Protein AF-A0A4P5XWP4-F1 (afdb_monomer_lite)

Radius of gyration: 12.81 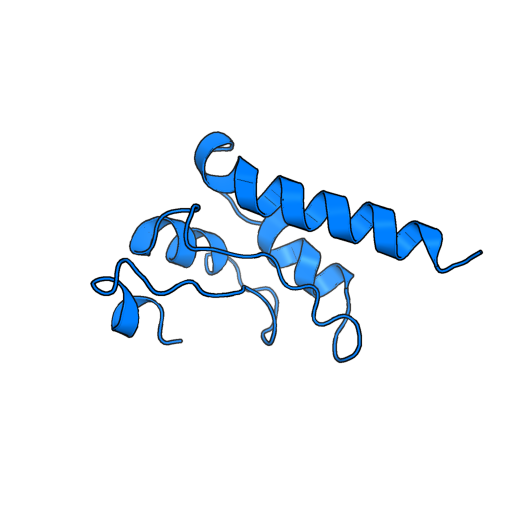Å; chains: 1; bounding box: 44×25×24 Å

pLDDT: mean 88.2, std 10.33, range [46.16, 97.12]

Foldseek 3Di:
DCLVVCLVPLPAADEDDPDFQDACPVVVNCVRRFLVRYEYDQCVVPDPSVRSLCNLVVYDDDCVRSVVRNVRNVVVVVVVVVVVD

Secondary structure (DSSP, 8-state):
-THHHHTT-TT--EES-SS---TTHHHHHHHHH-GGGEE----TTTS-HHHHHHHHHT--S-HHHHHHHHHHHHHHHHHHTTS--

Structure (mmCIF, N/CA/C/O backbone):
data_AF-A0A4P5XWP4-F1
#
_entry.id   AF-A0A4P5XWP4-F1
#
loop_
_atom_site.group_PDB
_atom_site.id
_atom_site.type_symbol
_atom_site.label_atom_id
_atom_site.label_alt_id
_atom_site.label_comp_id
_atom_site.label_asym_id
_atom_site.label_entity_id
_atom_site.label_seq_id
_atom_site.pdbx_PDB_ins_code
_atom_site.Cartn_x
_atom_site.Cartn_y
_atom_site.Cartn_z
_atom_site.occupancy
_atom_site.B_iso_or_equiv
_atom_site.auth_seq_id
_atom_site.auth_comp_id
_atom_site.auth_asym_id
_atom_site.auth_atom_id
_atom_site.pdbx_PDB_model_num
ATOM 1 N N . MET A 1 1 ? -8.978 -7.827 -6.330 1.00 62.22 1 MET A N 1
ATOM 2 C CA . MET A 1 1 ? -8.529 -8.691 -5.210 1.00 62.22 1 MET A CA 1
ATOM 3 C C . MET A 1 1 ? -9.178 -8.224 -3.913 1.00 62.22 1 MET A C 1
ATOM 5 O O . MET A 1 1 ? -9.696 -7.117 -3.906 1.00 62.22 1 MET A O 1
ATOM 9 N N . GLY A 1 2 ? -9.219 -9.079 -2.883 1.00 86.81 2 GLY A N 1
ATOM 10 C CA . GLY A 1 2 ? -10.160 -9.117 -1.742 1.00 86.81 2 GLY A CA 1
ATOM 11 C C . GLY A 1 2 ? -10.380 -7.888 -0.840 1.00 86.81 2 GLY A C 1
ATOM 12 O O . GLY A 1 2 ? -10.944 -8.061 0.232 1.00 86.81 2 GLY A O 1
ATOM 13 N N . ILE A 1 3 ? -10.027 -6.669 -1.255 1.00 93.94 3 ILE A N 1
ATOM 14 C CA . ILE A 1 3 ? -10.307 -5.398 -0.559 1.00 93.94 3 ILE A CA 1
ATOM 15 C C . ILE A 1 3 ? -11.774 -5.334 -0.103 1.00 93.94 3 ILE A C 1
ATOM 17 O O . ILE A 1 3 ? -12.064 -5.134 1.073 1.00 93.94 3 ILE A O 1
ATOM 21 N N . LEU A 1 4 ? -12.714 -5.602 -1.017 1.00 94.75 4 LEU A N 1
ATOM 22 C CA . LEU A 1 4 ? -14.147 -5.593 -0.698 1.00 94.75 4 LEU A CA 1
ATOM 23 C C . LEU A 1 4 ? -14.558 -6.707 0.273 1.00 94.75 4 LEU A C 1
ATOM 25 O O . LEU A 1 4 ? -15.521 -6.535 1.017 1.00 94.75 4 LEU A O 1
ATOM 29 N N . ALA A 1 5 ? -13.839 -7.833 0.278 1.00 96.19 5 ALA A N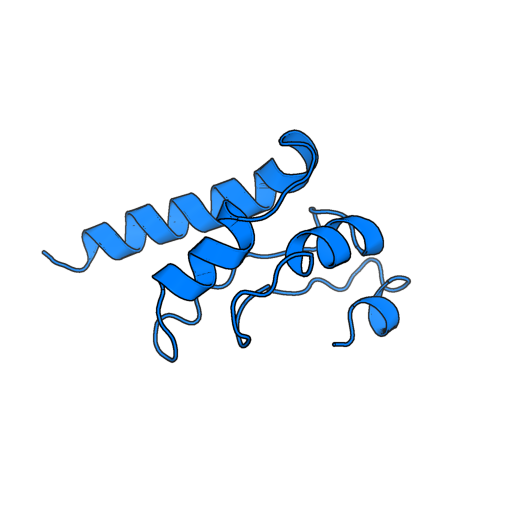 1
ATOM 30 C CA . ALA A 1 5 ? -14.132 -8.958 1.161 1.00 96.19 5 ALA A CA 1
ATOM 31 C C . ALA A 1 5 ? -13.782 -8.648 2.624 1.00 96.19 5 ALA A C 1
ATOM 33 O O . ALA A 1 5 ? -14.408 -9.192 3.528 1.00 96.19 5 ALA A O 1
ATOM 34 N N . ILE A 1 6 ? -12.819 -7.753 2.861 1.00 95.62 6 ILE A N 1
ATOM 35 C CA . ILE A 1 6 ? -12.336 -7.418 4.205 1.00 95.62 6 ILE A CA 1
ATOM 36 C C . ILE A 1 6 ? -12.789 -6.042 4.699 1.00 95.62 6 ILE A C 1
ATOM 38 O O . ILE A 1 6 ? -12.462 -5.671 5.820 1.00 95.62 6 ILE A O 1
ATOM 42 N N . ARG A 1 7 ? -13.548 -5.269 3.909 1.00 96.06 7 ARG A N 1
ATOM 43 C CA . ARG A 1 7 ? -13.895 -3.875 4.255 1.00 96.06 7 ARG A CA 1
ATOM 44 C C . ARG A 1 7 ? -14.545 -3.713 5.631 1.00 96.06 7 ARG A C 1
ATOM 46 O O . ARG A 1 7 ? -14.254 -2.750 6.337 1.00 96.06 7 ARG A O 1
ATOM 53 N N . ALA A 1 8 ? -15.368 -4.688 6.022 1.00 96.31 8 ALA A N 1
ATOM 54 C CA . ALA A 1 8 ? -16.060 -4.723 7.310 1.00 96.31 8 ALA A CA 1
ATOM 55 C C . ALA A 1 8 ? -15.154 -5.141 8.487 1.00 96.31 8 ALA A C 1
ATOM 57 O O . ALA A 1 8 ? -15.538 -4.972 9.640 1.00 96.31 8 ALA A O 1
ATOM 58 N N . LEU A 1 9 ? -13.964 -5.684 8.213 1.00 97.12 9 LEU A N 1
ATOM 59 C CA . LEU A 1 9 ? -13.006 -6.140 9.216 1.00 97.12 9 LEU A CA 1
ATOM 60 C C . LEU A 1 9 ? -12.063 -4.987 9.578 1.00 97.12 9 LEU A C 1
ATOM 62 O O . LEU A 1 9 ? -11.055 -4.739 8.917 1.00 97.12 9 LEU A O 1
ATOM 66 N N . THR A 1 10 ? -12.404 -4.245 10.626 1.00 95.62 10 THR A N 1
ATOM 67 C CA . THR A 1 10 ? -11.661 -3.043 11.051 1.00 95.62 10 THR A CA 1
ATOM 68 C C . THR A 1 10 ? -10.286 -3.346 11.647 1.00 95.62 10 THR A C 1
ATOM 70 O O . THR A 1 10 ? -9.456 -2.452 11.751 1.00 95.62 10 THR A O 1
ATOM 73 N N . ASN A 1 11 ? -10.024 -4.604 11.998 1.00 96.69 11 ASN A N 1
ATOM 74 C CA . ASN A 1 11 ? -8.762 -5.095 12.549 1.00 96.69 11 ASN A CA 1
ATOM 75 C C . ASN A 1 11 ? -7.860 -5.783 11.507 1.00 96.69 11 ASN A C 1
ATOM 77 O O . ASN A 1 11 ? -6.908 -6.464 11.884 1.00 96.69 11 ASN A O 1
ATOM 81 N N . VAL A 1 12 ? -8.176 -5.656 10.215 1.00 96.56 12 VAL A N 1
ATOM 82 C CA . VAL A 1 12 ? -7.409 -6.257 9.118 1.00 96.56 12 VAL A CA 1
ATOM 83 C C . VAL A 1 12 ? -6.831 -5.158 8.237 1.00 96.56 12 VAL A C 1
ATOM 85 O O . VAL A 1 12 ? -7.567 -4.308 7.741 1.00 96.56 12 VAL A O 1
ATOM 88 N N . SER A 1 13 ? -5.523 -5.228 8.009 1.00 95.62 13 SER A N 1
ATOM 89 C CA . SER A 1 13 ? -4.787 -4.346 7.099 1.00 95.62 13 SER A CA 1
ATOM 90 C C . SER A 1 13 ? -4.275 -5.129 5.893 1.00 95.62 13 SER A C 1
ATOM 92 O O . SER A 1 13 ? -4.128 -6.352 5.954 1.00 95.62 13 SER A O 1
ATOM 94 N N . ILE A 1 14 ? -3.983 -4.423 4.803 1.00 95.12 14 ILE A N 1
ATOM 95 C CA . ILE A 1 14 ? -3.381 -5.002 3.594 1.00 95.12 14 ILE A CA 1
ATOM 96 C C . ILE A 1 14 ? -2.122 -4.250 3.200 1.00 95.12 14 ILE A C 1
ATOM 98 O O . ILE A 1 14 ? -1.936 -3.091 3.568 1.00 95.12 14 ILE A O 1
ATOM 102 N N . GLU A 1 15 ? -1.290 -4.906 2.400 1.00 93.94 15 GLU A N 1
ATOM 103 C CA . GLU A 1 15 ? -0.136 -4.286 1.762 1.00 93.94 15 GLU A CA 1
ATOM 104 C C . GLU A 1 15 ? -0.332 -4.204 0.235 1.00 93.94 15 GLU A C 1
ATOM 106 O O . GLU A 1 15 ? -1.154 -4.935 -0.326 1.00 93.94 15 GLU A O 1
ATOM 111 N N . LEU A 1 16 ? 0.335 -3.254 -0.429 1.00 92.62 16 LEU A N 1
ATOM 112 C CA . LEU A 1 16 ? 0.088 -2.913 -1.840 1.00 92.62 16 LEU A CA 1
ATOM 113 C C . LEU A 1 16 ? 0.934 -3.690 -2.864 1.00 92.62 16 LEU A C 1
ATOM 115 O O . LEU A 1 16 ? 0.727 -3.519 -4.072 1.00 92.62 16 LEU A O 1
ATOM 119 N N . ALA A 1 17 ? 1.897 -4.498 -2.439 1.00 90.56 17 ALA A N 1
ATOM 120 C CA . ALA A 1 17 ? 2.822 -5.194 -3.317 1.00 90.56 17 ALA A CA 1
ATOM 121 C C . ALA A 1 17 ? 2.237 -6.472 -3.945 1.00 90.56 17 ALA A C 1
ATOM 123 O O . ALA A 1 17 ? 1.030 -6.713 -3.931 1.00 90.56 17 ALA A O 1
ATOM 124 N N . GLY A 1 18 ? 3.070 -7.234 -4.661 1.00 85.81 18 GLY A N 1
ATOM 125 C CA . GLY A 1 18 ? 2.658 -8.509 -5.261 1.00 85.81 18 GLY A CA 1
ATOM 126 C C . GLY A 1 18 ? 1.835 -8.422 -6.558 1.00 85.81 18 GLY A C 1
ATOM 127 O O . GLY A 1 18 ? 1.496 -9.454 -7.134 1.00 85.81 18 GLY A O 1
ATOM 128 N N . SER A 1 19 ? 1.544 -7.223 -7.068 1.00 88.12 19 SER A N 1
ATOM 129 C CA . SER A 1 19 ? 0.868 -7.001 -8.364 1.00 88.12 19 SER A CA 1
ATOM 130 C C . SER A 1 19 ? 1.597 -5.993 -9.262 1.00 88.12 19 SER A C 1
ATOM 132 O O . SER A 1 19 ? 2.521 -5.312 -8.809 1.00 88.12 19 SER A O 1
ATOM 134 N N . ASP A 1 20 ? 1.162 -5.865 -10.515 1.00 90.75 20 ASP A N 1
ATOM 135 C CA . ASP A 1 20 ? 1.616 -4.797 -11.411 1.00 90.75 20 ASP A CA 1
ATOM 136 C C . ASP A 1 20 ? 1.001 -3.439 -11.028 1.00 90.75 20 ASP A C 1
ATO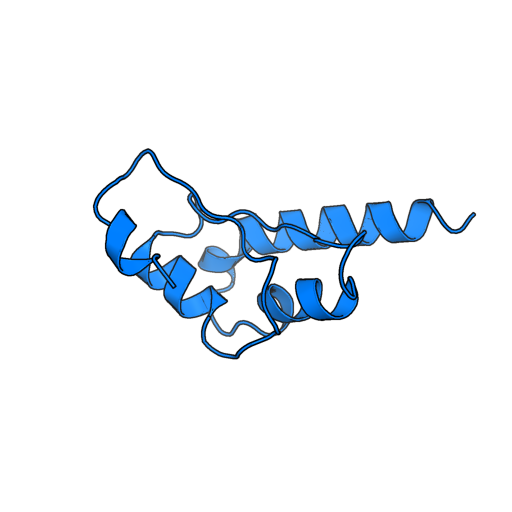M 138 O O . ASP A 1 20 ? -0.103 -3.393 -10.463 1.00 90.75 20 ASP A O 1
ATOM 142 N N . PRO A 1 21 ? 1.695 -2.319 -11.308 1.00 89.75 21 PRO A N 1
ATOM 143 C CA . PRO A 1 21 ? 1.148 -0.989 -11.087 1.00 89.75 21 PRO A CA 1
ATOM 144 C C . PRO A 1 21 ? -0.086 -0.784 -11.966 1.00 89.75 21 PRO A C 1
ATOM 146 O O . PRO A 1 21 ? -0.007 -0.777 -13.191 1.00 89.75 21 PRO A O 1
ATOM 149 N N . THR A 1 22 ? -1.237 -0.636 -11.316 1.00 92.31 22 THR A N 1
ATOM 150 C CA . THR A 1 22 ? -2.538 -0.467 -11.966 1.00 92.31 22 THR A CA 1
ATOM 151 C C . THR A 1 22 ? -3.188 0.793 -11.414 1.00 92.31 22 THR A C 1
ATOM 153 O O . THR A 1 22 ? -3.363 0.909 -10.199 1.00 92.31 22 THR A O 1
ATOM 156 N N . ALA A 1 23 ? -3.543 1.729 -12.294 1.00 91.88 23 ALA A N 1
ATOM 157 C CA . ALA A 1 23 ? -4.227 2.959 -11.905 1.00 91.88 23 ALA A CA 1
ATOM 158 C C . ALA A 1 23 ? -5.553 2.651 -11.187 1.00 91.88 23 ALA A C 1
ATOM 160 O O . ALA A 1 23 ? -6.268 1.717 -11.562 1.00 91.88 23 ALA A O 1
ATOM 161 N N . GLY A 1 24 ? -5.877 3.416 -10.145 1.00 91.75 24 GLY A N 1
ATOM 162 C CA . GLY A 1 24 ? -7.087 3.222 -9.346 1.00 91.75 24 GLY A CA 1
ATOM 163 C C . GLY A 1 24 ? -6.985 2.135 -8.269 1.00 91.75 24 GLY A C 1
ATOM 164 O O . GLY A 1 24 ? -7.912 1.993 -7.470 1.00 91.75 24 GLY A O 1
ATOM 165 N N . PHE A 1 25 ? -5.900 1.349 -8.220 1.00 92.00 25 PHE A N 1
ATOM 166 C CA . PHE A 1 25 ? -5.739 0.287 -7.219 1.00 92.00 25 PHE A CA 1
ATOM 167 C C . PHE A 1 25 ? -5.561 0.851 -5.804 1.00 92.00 25 PHE A C 1
ATOM 169 O O . PHE A 1 25 ? -6.294 0.474 -4.886 1.00 92.00 25 PHE A O 1
ATOM 176 N N . THR A 1 26 ? -4.615 1.773 -5.635 1.00 93.81 26 THR A N 1
ATOM 177 C CA . THR A 1 26 ? -4.319 2.412 -4.345 1.00 93.81 26 THR A CA 1
ATOM 178 C C . THR A 1 26 ? -5.497 3.268 -3.885 1.00 93.81 26 THR A C 1
ATOM 180 O O . THR A 1 26 ? -5.883 3.239 -2.720 1.00 93.81 26 THR A O 1
A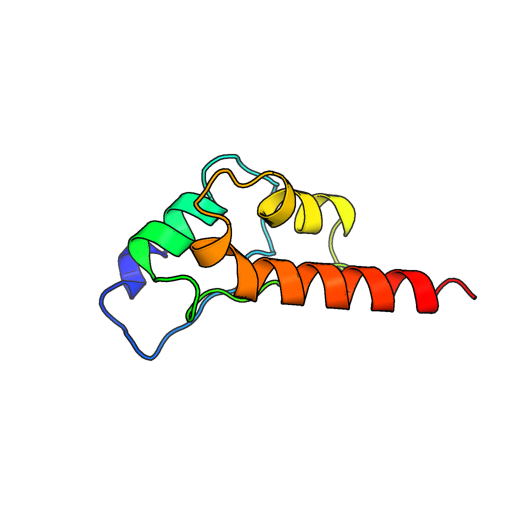TOM 183 N N . GLU A 1 27 ? -6.137 3.965 -4.816 1.00 93.88 27 GLU A N 1
ATOM 184 C CA . GLU A 1 27 ? -7.309 4.800 -4.589 1.00 93.88 27 GLU A CA 1
ATOM 185 C C . GLU A 1 27 ? -8.505 3.961 -4.142 1.00 93.88 27 GLU A C 1
ATOM 187 O O . GLU A 1 27 ? -9.190 4.327 -3.189 1.00 93.88 27 GLU A O 1
ATOM 192 N N . MET A 1 28 ? -8.742 2.803 -4.772 1.00 94.12 28 MET A N 1
ATOM 193 C CA . MET A 1 28 ? -9.758 1.854 -4.316 1.00 94.12 28 MET A CA 1
ATOM 194 C C . MET A 1 28 ? -9.457 1.370 -2.898 1.00 94.12 28 MET A C 1
ATOM 196 O O . MET A 1 28 ? -10.364 1.348 -2.070 1.00 94.12 28 MET A O 1
ATOM 200 N N . ALA A 1 29 ? -8.210 0.994 -2.611 1.00 94.31 29 ALA A N 1
ATOM 201 C CA . ALA A 1 29 ? -7.818 0.507 -1.294 1.00 94.31 29 ALA A CA 1
ATOM 202 C C . ALA A 1 29 ? -8.076 1.563 -0.208 1.00 94.31 29 ALA A C 1
ATOM 204 O O . ALA A 1 29 ? -8.738 1.276 0.786 1.00 94.31 29 ALA A O 1
ATOM 205 N N . VAL A 1 30 ? -7.650 2.805 -0.441 1.00 94.25 30 VAL A N 1
ATOM 206 C CA . VAL A 1 30 ? -7.862 3.928 0.482 1.00 94.25 30 VAL A CA 1
ATOM 207 C C . VAL A 1 30 ? -9.342 4.295 0.607 1.00 94.25 30 VAL A C 1
ATOM 209 O O . VAL A 1 30 ? -9.808 4.560 1.712 1.00 94.25 30 VAL A O 1
ATOM 212 N N . ARG A 1 31 ? -10.107 4.276 -0.491 1.00 93.81 31 ARG A N 1
ATOM 213 C CA . ARG A 1 31 ? -11.551 4.568 -0.482 1.00 93.81 31 ARG A CA 1
ATOM 214 C C . ARG A 1 31 ? -12.352 3.541 0.316 1.00 93.81 31 ARG A C 1
ATOM 216 O O . ARG A 1 31 ? -13.294 3.919 1.002 1.00 93.81 31 ARG A O 1
ATOM 223 N N . GLU A 1 32 ? -12.016 2.260 0.195 1.00 95.31 32 GLU A N 1
ATOM 224 C CA . GLU A 1 32 ? -12.776 1.170 0.821 1.00 95.31 32 GLU A CA 1
ATOM 225 C C . GLU A 1 32 ? -12.304 0.862 2.247 1.00 95.31 32 GLU A C 1
ATOM 227 O O . GLU A 1 32 ? -13.112 0.439 3.075 1.00 95.31 32 GLU A O 1
ATOM 232 N N . LEU A 1 33 ? -11.010 1.043 2.538 1.00 94.88 33 LEU A N 1
ATOM 233 C CA . LEU A 1 33 ? -10.422 0.642 3.816 1.00 94.88 33 LEU A CA 1
ATOM 234 C C . LEU A 1 33 ? -9.987 1.807 4.704 1.00 94.88 33 LEU A C 1
ATOM 236 O O . LEU A 1 33 ? -9.898 1.598 5.907 1.00 94.88 33 LEU A O 1
ATOM 240 N N . GLY A 1 34 ? -9.773 3.004 4.164 1.00 93.56 34 GLY A N 1
ATOM 241 C CA . GLY A 1 34 ? -9.055 4.057 4.879 1.00 93.56 34 GLY A CA 1
ATOM 242 C C . GLY A 1 34 ? -7.544 3.828 4.816 1.00 93.56 34 GLY A C 1
ATOM 243 O O . GLY A 1 34 ? -7.066 2.696 4.711 1.00 93.56 34 GLY A O 1
ATOM 244 N N . SER A 1 35 ? -6.769 4.910 4.806 1.00 93.31 35 SER A N 1
ATOM 245 C CA . SER A 1 35 ? -5.318 4.838 4.617 1.00 93.31 35 SER A CA 1
ATOM 246 C C . SER A 1 35 ? -4.564 4.272 5.814 1.00 93.31 35 SER A C 1
ATOM 248 O O . SER A 1 35 ? -3.462 3.759 5.652 1.00 93.31 35 SER A O 1
ATOM 250 N N . GLU A 1 36 ? -5.174 4.282 6.995 1.00 93.88 36 GLU A N 1
ATOM 251 C CA . GLU A 1 36 ? -4.653 3.680 8.219 1.00 93.88 36 GLU A CA 1
ATOM 252 C C . GLU A 1 36 ? -4.561 2.148 8.154 1.00 93.88 36 GLU A C 1
ATOM 254 O O . GLU A 1 36 ? -3.796 1.542 8.905 1.00 93.88 36 GLU A O 1
ATOM 259 N N . ARG A 1 37 ? -5.313 1.515 7.241 1.00 95.50 37 ARG A N 1
ATOM 260 C CA . ARG A 1 37 ? -5.307 0.058 7.019 1.00 95.50 37 ARG A CA 1
ATOM 261 C C . ARG A 1 37 ? -4.493 -0.371 5.797 1.00 95.50 37 ARG A C 1
ATOM 263 O O . ARG A 1 37 ? -4.510 -1.552 5.440 1.00 95.50 37 ARG A O 1
ATOM 270 N N . ILE A 1 38 ? -3.772 0.555 5.163 1.00 95.31 38 ILE A N 1
ATOM 271 C CA . ILE A 1 38 ? -2.940 0.282 3.988 1.00 95.31 38 ILE A CA 1
ATOM 272 C C . ILE A 1 38 ? -1.462 0.427 4.347 1.00 95.31 38 ILE A C 1
ATOM 274 O O . ILE A 1 38 ? -1.044 1.410 4.953 1.00 95.31 38 ILE A O 1
ATOM 278 N N . ILE A 1 39 ? -0.666 -0.558 3.941 1.00 95.19 39 ILE A N 1
ATOM 279 C CA . ILE A 1 39 ? 0.774 -0.613 4.176 1.00 95.19 39 ILE A CA 1
ATOM 280 C C . ILE A 1 39 ? 1.494 -0.630 2.826 1.00 95.19 39 ILE A C 1
ATOM 282 O O . ILE A 1 39 ? 1.143 -1.387 1.921 1.00 95.19 39 ILE A O 1
ATOM 286 N N . TYR A 1 40 ? 2.527 0.190 2.671 1.00 94.50 40 TYR A N 1
ATOM 287 C CA . TYR A 1 40 ? 3.445 0.028 1.549 1.00 94.50 40 TYR A CA 1
ATOM 288 C C . TYR A 1 40 ? 4.329 -1.210 1.753 1.00 94.50 40 TYR A C 1
ATOM 290 O O . TYR A 1 40 ? 5.078 -1.281 2.728 1.00 94.50 40 TYR A O 1
ATOM 298 N N . GLY A 1 41 ? 4.299 -2.151 0.811 1.00 93.44 41 GLY A N 1
ATOM 299 C CA . GLY A 1 41 ? 5.320 -3.188 0.683 1.00 93.44 41 GLY A CA 1
ATOM 300 C C . GLY A 1 41 ? 6.155 -2.985 -0.575 1.00 93.44 41 GLY A C 1
ATOM 301 O O . GLY A 1 41 ? 5.665 -2.561 -1.622 1.00 93.44 41 GLY A O 1
ATOM 302 N N . SER A 1 42 ? 7.453 -3.270 -0.470 1.00 91.19 42 SER A N 1
ATOM 303 C CA . SER A 1 42 ? 8.397 -3.047 -1.568 1.00 91.19 42 SER A CA 1
ATOM 304 C C . SER A 1 42 ? 8.508 -4.210 -2.542 1.00 91.19 42 SER A C 1
ATOM 306 O O . SER A 1 42 ? 8.978 -3.977 -3.651 1.00 91.19 42 SER A O 1
ATOM 308 N N . ASP A 1 43 ? 8.179 -5.437 -2.107 1.00 92.00 43 ASP A N 1
ATOM 309 C CA . ASP A 1 43 ? 8.368 -6.713 -2.832 1.00 92.00 43 ASP A CA 1
ATOM 310 C C . ASP A 1 43 ? 9.676 -6.765 -3.649 1.00 92.00 43 ASP A C 1
ATOM 312 O O . ASP A 1 43 ? 9.759 -7.346 -4.727 1.00 92.00 43 ASP A O 1
ATOM 316 N N . SER A 1 44 ? 10.722 -6.096 -3.153 1.00 87.81 44 SER A N 1
ATOM 317 C CA . SER A 1 44 ? 11.883 -5.700 -3.961 1.00 87.81 44 SER A CA 1
ATOM 318 C C . SER A 1 44 ? 12.861 -6.845 -4.202 1.00 87.81 44 SER A C 1
ATOM 320 O O . SER A 1 44 ? 13.705 -6.758 -5.085 1.00 87.81 44 SER A O 1
ATOM 322 N N . ALA A 1 45 ? 12.739 -7.927 -3.431 1.00 86.00 45 ALA A N 1
ATOM 323 C CA . ALA A 1 45 ? 13.464 -9.170 -3.672 1.00 86.00 45 ALA A CA 1
ATOM 324 C C . ALA A 1 45 ? 12.854 -9.991 -4.825 1.00 86.00 45 ALA A C 1
ATOM 326 O O . ALA A 1 45 ? 13.554 -10.805 -5.420 1.00 86.00 45 ALA A O 1
ATOM 327 N N . GLY A 1 46 ? 11.564 -9.797 -5.133 1.00 85.88 46 GLY A N 1
ATOM 328 C CA . GLY A 1 46 ? 10.839 -10.554 -6.160 1.00 85.88 46 GLY A CA 1
ATOM 329 C C . GLY A 1 46 ? 10.397 -9.728 -7.370 1.00 85.88 46 GLY A C 1
ATOM 330 O O . GLY A 1 46 ? 10.087 -10.293 -8.418 1.00 85.88 46 GLY A O 1
ATOM 331 N N . ARG A 1 47 ? 10.354 -8.396 -7.252 1.00 86.44 47 ARG A N 1
ATOM 332 C CA . ARG A 1 47 ? 9.862 -7.472 -8.281 1.00 86.44 47 ARG A CA 1
ATOM 333 C C . ARG A 1 47 ? 10.669 -6.184 -8.327 1.00 86.44 47 ARG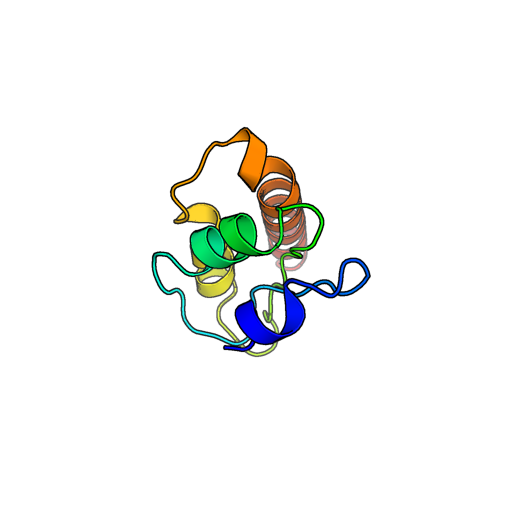 A C 1
ATOM 335 O O . ARG A 1 47 ? 11.370 -5.811 -7.393 1.00 86.44 47 ARG A O 1
ATOM 342 N N . SER A 1 48 ? 10.486 -5.454 -9.426 1.00 88.88 48 SER A N 1
ATOM 343 C CA . SER A 1 48 ? 11.008 -4.098 -9.576 1.00 88.88 48 SER A CA 1
ATOM 344 C C . SER A 1 48 ? 10.496 -3.185 -8.461 1.00 88.88 48 SER A C 1
ATOM 346 O O . SER A 1 48 ? 9.289 -2.957 -8.323 1.00 88.88 48 SER A O 1
ATOM 348 N N . PHE A 1 49 ? 11.435 -2.610 -7.710 1.00 90.50 49 PHE A N 1
ATOM 349 C CA . PHE A 1 49 ? 11.145 -1.628 -6.670 1.00 90.50 49 PHE A CA 1
ATOM 350 C C . PHE A 1 49 ? 10.445 -0.383 -7.233 1.00 90.50 49 PHE A C 1
ATOM 352 O O . PHE A 1 49 ? 9.489 0.119 -6.644 1.00 90.50 49 PHE A O 1
ATOM 359 N N . ALA A 1 50 ? 10.852 0.073 -8.423 1.00 90.94 50 ALA A N 1
ATOM 360 C CA . ALA A 1 50 ? 10.218 1.201 -9.102 1.00 90.94 50 ALA A CA 1
ATOM 361 C C . ALA A 1 50 ? 8.740 0.925 -9.422 1.00 90.94 50 ALA A C 1
ATOM 363 O O . ALA A 1 50 ? 7.899 1.811 -9.275 1.00 90.94 50 ALA A O 1
ATOM 364 N N . SER A 1 51 ? 8.401 -0.312 -9.799 1.00 90.75 51 SER A N 1
ATOM 365 C CA . SER A 1 51 ? 7.014 -0.709 -10.060 1.00 90.75 51 SER A CA 1
ATOM 366 C C . SER A 1 51 ? 6.154 -0.695 -8.795 1.00 90.75 51 SER A C 1
ATOM 368 O O . SER A 1 51 ? 4.969 -0.383 -8.882 1.00 90.75 51 SER A O 1
ATOM 370 N N . GLN A 1 52 ? 6.732 -0.987 -7.624 1.00 93.06 52 GLN A N 1
ATOM 371 C CA . GLN A 1 52 ? 6.008 -0.866 -6.355 1.00 93.06 52 GLN A CA 1
ATOM 372 C C . GLN A 1 52 ? 5.835 0.597 -5.941 1.00 93.06 52 GLN A C 1
ATOM 374 O O . GLN A 1 52 ? 4.725 0.999 -5.593 1.00 93.06 52 GLN A O 1
ATOM 379 N N . LEU A 1 53 ? 6.877 1.426 -6.080 1.00 92.69 53 LEU A N 1
ATOM 380 C CA . LEU A 1 53 ? 6.776 2.870 -5.840 1.00 92.69 53 LEU A CA 1
ATOM 381 C C . LEU A 1 53 ? 5.713 3.530 -6.728 1.00 92.69 53 LEU A C 1
ATOM 383 O O . LEU A 1 53 ? 4.970 4.388 -6.255 1.00 92.69 53 LEU A O 1
ATOM 387 N N . ALA A 1 54 ? 5.595 3.108 -7.991 1.00 92.50 54 ALA A N 1
ATOM 388 C CA . ALA A 1 54 ? 4.630 3.662 -8.938 1.00 92.50 54 ALA A CA 1
ATOM 389 C C . ALA A 1 54 ? 3.166 3.502 -8.491 1.00 92.50 54 ALA A C 1
ATOM 391 O O . ALA A 1 54 ? 2.337 4.340 -8.834 1.00 92.50 54 ALA A O 1
ATOM 392 N N . LYS A 1 55 ? 2.837 2.480 -7.688 1.00 92.12 55 LYS A N 1
ATOM 393 C CA . LYS A 1 55 ? 1.474 2.288 -7.158 1.00 92.12 55 LYS A CA 1
ATOM 394 C C . LYS A 1 55 ? 1.053 3.395 -6.205 1.00 92.12 55 LYS A C 1
ATOM 396 O O . LYS A 1 55 ? -0.120 3.744 -6.165 1.00 92.12 55 LYS A O 1
ATOM 401 N N . VAL A 1 56 ? 1.994 3.915 -5.420 1.00 92.56 56 VAL A N 1
ATOM 402 C CA . VAL A 1 56 ? 1.730 4.996 -4.464 1.00 92.56 56 VAL A CA 1
ATOM 403 C C . VAL A 1 56 ? 1.974 6.347 -5.125 1.00 92.56 56 VAL A C 1
ATOM 405 O O . VAL A 1 56 ? 1.132 7.231 -5.038 1.00 92.56 56 VAL A O 1
ATOM 408 N N . GLY A 1 57 ? 3.096 6.498 -5.834 1.00 90.62 57 GLY A N 1
ATOM 409 C CA . GLY A 1 57 ? 3.479 7.759 -6.469 1.00 90.62 57 GLY A CA 1
ATOM 410 C C . GLY A 1 57 ? 2.604 8.165 -7.657 1.00 90.62 57 GLY A C 1
ATOM 411 O O . GLY A 1 57 ? 2.537 9.348 -7.971 1.00 90.62 57 GLY A O 1
ATOM 412 N N . GLY A 1 58 ? 1.943 7.205 -8.311 1.00 90.19 58 GLY A N 1
ATOM 413 C CA . GLY A 1 58 ? 0.992 7.457 -9.394 1.00 90.19 58 GLY A CA 1
ATOM 414 C C . GLY A 1 58 ? -0.469 7.537 -8.948 1.00 90.19 58 GLY A C 1
ATOM 415 O O . GLY A 1 58 ? -1.329 7.697 -9.806 1.00 90.19 58 GLY A O 1
ATOM 416 N N . ALA A 1 59 ? -0.759 7.384 -7.650 1.00 91.75 59 ALA A N 1
ATOM 417 C CA . ALA A 1 59 ? -2.128 7.407 -7.154 1.00 91.75 59 ALA A CA 1
ATOM 418 C C . ALA A 1 59 ? -2.670 8.841 -7.075 1.00 91.75 59 ALA A C 1
ATOM 420 O O . ALA A 1 59 ? -2.041 9.721 -6.482 1.00 91.75 59 ALA A O 1
ATOM 421 N N . GLU A 1 60 ? -3.870 9.059 -7.604 1.00 85.88 60 GLU A N 1
ATOM 422 C CA . GLU A 1 60 ? -4.566 10.343 -7.539 1.00 85.88 60 GLU A CA 1
ATOM 423 C C . GLU A 1 60 ? -5.637 10.321 -6.440 1.00 85.88 60 GLU A C 1
ATOM 425 O O . GLU A 1 60 ? -6.777 9.904 -6.637 1.00 85.88 60 GLU A O 1
ATOM 430 N N . ALA A 1 61 ? -5.270 10.784 -5.245 1.00 77.81 61 ALA A N 1
ATOM 431 C CA . ALA A 1 61 ? -6.200 11.028 -4.145 1.00 77.81 61 ALA A CA 1
ATOM 432 C C . ALA A 1 61 ? -5.751 12.241 -3.316 1.00 77.81 61 ALA A C 1
ATOM 434 O O . ALA A 1 61 ? -4.634 12.739 -3.487 1.00 77.81 61 ALA A O 1
ATOM 435 N N . ASP A 1 62 ? -6.612 12.716 -2.404 1.00 78.06 62 ASP A N 1
ATOM 436 C CA . ASP A 1 62 ? -6.246 13.784 -1.467 1.00 78.06 62 ASP A CA 1
ATOM 437 C C . ASP A 1 62 ? -4.909 13.457 -0.796 1.00 78.06 62 ASP A C 1
ATOM 439 O O . ASP A 1 62 ? -4.736 12.385 -0.210 1.00 78.06 62 ASP A O 1
ATOM 443 N N . ARG A 1 63 ? -3.962 14.400 -0.853 1.00 70.94 63 ARG A N 1
ATOM 444 C CA . ARG A 1 63 ? -2.615 14.223 -0.286 1.00 70.94 63 ARG A CA 1
ATOM 445 C C . ARG A 1 63 ? -2.652 13.783 1.176 1.00 70.94 63 ARG A C 1
ATOM 447 O O . ARG A 1 63 ? -1.845 12.958 1.583 1.00 70.94 63 ARG A O 1
ATOM 454 N N . GLU A 1 64 ? -3.608 14.302 1.940 1.00 77.69 64 GLU A N 1
ATOM 455 C CA . GLU A 1 64 ? -3.832 13.925 3.336 1.00 77.69 64 GLU A CA 1
ATOM 456 C C . GLU A 1 64 ? -4.234 12.450 3.480 1.00 77.69 64 GLU A C 1
ATOM 458 O O . GLU A 1 64 ? -3.707 11.745 4.337 1.00 77.69 64 GLU A O 1
ATOM 463 N N . ARG A 1 65 ? -5.084 11.939 2.580 1.00 84.19 65 ARG A N 1
ATOM 464 C CA . ARG A 1 65 ? -5.465 10.522 2.555 1.00 84.19 65 ARG A CA 1
ATOM 465 C C . ARG A 1 65 ? -4.294 9.614 2.199 1.00 84.19 65 ARG A C 1
ATOM 467 O O . ARG A 1 65 ? -4.254 8.498 2.692 1.00 84.19 65 ARG A O 1
ATOM 474 N N . LEU A 1 66 ? -3.334 10.053 1.388 1.00 87.31 66 LEU A N 1
ATOM 475 C CA . LEU A 1 66 ? -2.183 9.223 1.004 1.00 87.31 66 LEU A CA 1
ATOM 476 C C . LEU A 1 66 ? -0.963 9.377 1.920 1.00 87.31 66 LEU A C 1
ATOM 478 O O . LEU A 1 66 ? -0.049 8.558 1.833 1.00 87.31 66 LEU A O 1
ATOM 482 N N . ALA A 1 67 ? -0.936 10.383 2.799 1.00 86.75 67 ALA A N 1
ATOM 483 C CA . ALA A 1 67 ? 0.263 10.795 3.531 1.00 86.75 67 ALA A CA 1
ATOM 484 C C . ALA A 1 67 ? 0.964 9.647 4.279 1.00 86.75 67 ALA A C 1
ATOM 486 O O . ALA A 1 67 ? 2.183 9.509 4.182 1.00 86.75 67 ALA A O 1
ATOM 487 N N . GLY A 1 68 ? 0.206 8.793 4.976 1.00 89.31 68 GLY A N 1
ATOM 488 C CA . GLY A 1 68 ? 0.771 7.660 5.718 1.00 89.31 68 GLY A CA 1
ATOM 489 C C . GLY A 1 68 ? 1.489 6.651 4.817 1.00 89.31 68 GLY A C 1
ATOM 490 O O . GLY A 1 68 ? 2.621 6.262 5.093 1.00 89.31 68 GLY A O 1
ATOM 491 N N . ILE A 1 69 ? 0.861 6.283 3.701 1.00 93.06 69 ILE A N 1
ATOM 492 C CA . ILE A 1 69 ? 1.393 5.292 2.755 1.00 93.06 69 ILE A CA 1
ATOM 493 C C . ILE A 1 69 ? 2.559 5.893 1.954 1.00 93.06 69 ILE A C 1
ATOM 495 O O . ILE A 1 69 ? 3.567 5.228 1.719 1.00 93.06 69 ILE A O 1
ATOM 499 N N . GLY A 1 70 ? 2.458 7.174 1.582 1.00 89.25 70 GLY A N 1
ATOM 500 C CA . GLY A 1 70 ? 3.532 7.922 0.927 1.00 89.25 70 GLY A CA 1
ATOM 501 C C . GLY A 1 70 ? 4.796 7.994 1.784 1.00 89.25 70 GLY A C 1
ATOM 502 O O . GLY A 1 70 ? 5.881 7.678 1.302 1.00 89.25 70 GLY A O 1
ATOM 503 N N . ALA A 1 71 ? 4.657 8.293 3.079 1.00 89.94 71 ALA A N 1
ATOM 504 C CA . ALA A 1 71 ? 5.787 8.330 4.007 1.00 89.94 71 ALA A CA 1
ATOM 505 C C . ALA A 1 71 ? 6.479 6.960 4.158 1.00 89.94 71 ALA A C 1
ATOM 507 O O . ALA A 1 71 ? 7.707 6.889 4.249 1.00 89.94 71 ALA A O 1
ATOM 508 N N . GLN A 1 72 ? 5.712 5.862 4.146 1.00 92.75 72 GLN A N 1
ATOM 509 C CA . GLN A 1 72 ? 6.271 4.505 4.143 1.00 92.75 72 GLN A CA 1
ATOM 510 C C . GLN A 1 72 ? 7.064 4.235 2.853 1.00 92.75 72 GLN A C 1
ATOM 512 O O . GLN A 1 72 ? 8.201 3.761 2.918 1.00 92.75 72 GLN A O 1
ATOM 517 N N . ALA A 1 73 ? 6.500 4.583 1.691 1.00 90.31 73 ALA A N 1
ATOM 518 C CA . ALA A 1 73 ? 7.155 4.419 0.394 1.00 90.31 73 ALA A CA 1
ATOM 519 C C . ALA A 1 73 ? 8.465 5.225 0.299 1.00 90.31 73 ALA A C 1
ATOM 521 O O . ALA A 1 73 ? 9.495 4.690 -0.122 1.00 90.31 73 ALA A O 1
ATOM 522 N N . ASP A 1 74 ? 8.462 6.473 0.772 1.00 91.12 74 ASP A N 1
ATOM 523 C CA . ASP A 1 74 ? 9.648 7.332 0.809 1.00 91.12 74 ASP A CA 1
ATOM 524 C C . ASP A 1 74 ? 10.726 6.793 1.758 1.00 91.12 74 ASP A C 1
ATOM 526 O O . ASP A 1 74 ? 11.910 6.783 1.409 1.00 91.12 74 ASP A O 1
ATOM 530 N N . SER A 1 75 ? 10.337 6.264 2.924 1.00 89.50 75 SER A N 1
ATOM 531 C CA . SER A 1 75 ? 11.280 5.618 3.845 1.00 89.50 75 SER A CA 1
ATOM 532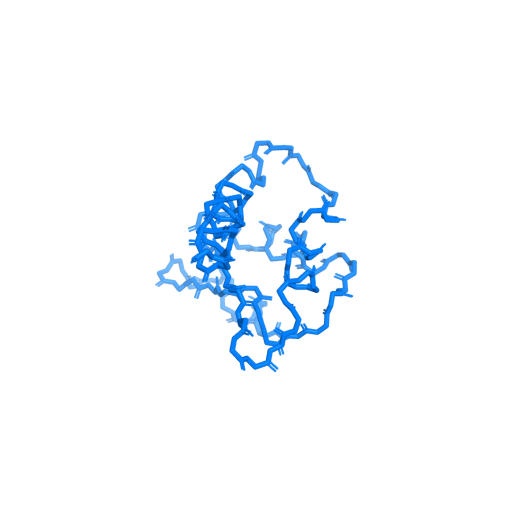 C C . SER A 1 75 ? 11.962 4.407 3.201 1.00 89.50 75 SER A C 1
ATOM 534 O O . SER A 1 75 ? 13.181 4.246 3.304 1.00 89.50 75 SER A O 1
ATOM 536 N N . HIS A 1 76 ? 11.206 3.574 2.480 1.00 89.31 76 HIS A N 1
ATOM 537 C CA . HIS A 1 76 ? 11.775 2.451 1.732 1.00 89.31 76 HIS A CA 1
ATOM 538 C C . HIS A 1 76 ? 12.691 2.923 0.597 1.00 89.31 76 HIS A C 1
ATOM 540 O O . HIS A 1 76 ? 13.741 2.320 0.374 1.00 89.31 76 HIS A O 1
ATOM 546 N N . ARG A 1 77 ? 12.340 4.016 -0.094 1.00 86.81 77 ARG A N 1
ATOM 547 C CA . ARG A 1 77 ? 13.167 4.601 -1.159 1.00 86.81 77 ARG A CA 1
ATOM 548 C C . ARG A 1 77 ? 14.528 5.057 -0.637 1.00 86.81 77 ARG A C 1
ATOM 550 O O . ARG A 1 77 ? 15.543 4.766 -1.265 1.00 86.81 77 ARG A O 1
ATOM 557 N N . GLN A 1 78 ? 14.558 5.712 0.522 1.00 85.75 78 GLN A N 1
ATOM 558 C CA . GLN A 1 78 ? 15.797 6.148 1.177 1.00 85.75 78 GLN A CA 1
ATOM 559 C C . GLN A 1 78 ? 16.667 4.961 1.621 1.00 85.75 78 GLN A C 1
ATOM 561 O O . GLN A 1 78 ? 17.882 4.975 1.426 1.00 85.75 78 GLN A O 1
ATOM 566 N N . ARG A 1 79 ? 16.051 3.903 2.168 1.00 82.12 79 ARG A N 1
ATOM 567 C CA . ARG A 1 79 ? 16.766 2.683 2.584 1.00 82.12 79 ARG A CA 1
ATOM 568 C C . ARG A 1 79 ? 17.358 1.925 1.400 1.00 82.12 79 ARG A C 1
ATOM 570 O O . ARG A 1 79 ? 18.500 1.496 1.491 1.00 82.12 79 ARG A O 1
ATOM 577 N N . SER A 1 80 ? 16.622 1.799 0.295 1.00 70.50 80 SER A N 1
ATOM 578 C CA . SER A 1 80 ? 17.126 1.133 -0.914 1.00 70.50 80 SER A CA 1
ATOM 579 C C . SER A 1 80 ? 18.345 1.851 -1.493 1.00 70.50 80 SER A C 1
ATOM 581 O O . SER A 1 80 ? 19.290 1.190 -1.894 1.00 70.50 80 SER A O 1
ATOM 583 N N . ALA A 1 81 ? 18.364 3.187 -1.475 1.00 65.81 81 ALA A N 1
ATOM 584 C CA . ALA A 1 81 ? 19.496 3.974 -1.971 1.00 65.81 81 ALA A CA 1
ATOM 585 C C . ALA A 1 81 ? 20.764 3.871 -1.098 1.00 65.81 81 ALA A C 1
ATOM 587 O O . ALA A 1 81 ? 21.831 4.297 -1.523 1.00 65.81 81 ALA A O 1
ATOM 588 N N . THR A 1 82 ? 20.652 3.337 0.125 1.00 59.31 82 THR A N 1
ATOM 589 C CA . THR A 1 82 ? 21.771 3.231 1.079 1.00 59.31 82 THR A CA 1
ATOM 590 C C . THR A 1 82 ? 22.496 1.878 0.988 1.00 59.31 82 THR A C 1
ATOM 592 O O . THR A 1 82 ? 23.588 1.744 1.521 1.00 59.31 82 THR A O 1
ATOM 595 N N . VAL A 1 83 ? 21.911 0.871 0.325 1.00 56.66 83 VAL A N 1
ATOM 596 C CA . VAL A 1 83 ? 22.479 -0.493 0.211 1.00 56.66 83 VAL A CA 1
ATOM 597 C C . VAL A 1 83 ? 23.355 -0.663 -1.046 1.00 56.66 83 VAL A C 1
ATOM 599 O O . VAL A 1 83 ? 24.067 -1.652 -1.163 1.00 56.66 83 VAL A O 1
ATOM 602 N N . ASP A 1 84 ? 23.360 0.322 -1.949 1.00 47.97 84 ASP A N 1
ATOM 603 C CA . ASP A 1 84 ? 24.187 0.346 -3.169 1.00 47.97 84 ASP A CA 1
ATOM 604 C C . ASP A 1 84 ? 25.581 1.006 -2.968 1.00 47.97 84 ASP A C 1
ATOM 606 O O . ASP A 1 84 ? 26.201 1.450 -3.938 1.00 47.97 84 ASP A O 1
ATOM 610 N N . LEU A 1 85 ? 26.086 1.085 -1.725 1.00 46.16 85 LEU A N 1
ATOM 611 C CA . LEU A 1 85 ? 27.436 1.565 -1.357 1.00 46.16 85 LEU A CA 1
ATOM 612 C C . LEU A 1 85 ? 28.194 0.508 -0.545 1.00 46.16 85 LEU A C 1
ATOM 614 O O . LEU A 1 85 ? 29.417 0.373 -0.776 1.00 46.16 85 LEU A O 1
#

Sequence (85 aa):
MGILAIRALTNVSIELAGSDPTAGFTEMAVRELGSERIIYGSDSAGRSFASQLAKVGGAEADRERLAGIGAQADSHRQRSATVDL